Protein AF-A0A8K0SXA3-F1 (afdb_monomer_lite)

InterPro domains:
  IPR024645 Mitochondrial export protein Som1 [PF11093] (1-74)

Foldseek 3Di:
DDDDQDADAPVCCLVPVQADPVRHGDDADVPRDDQDQVPWDKDKDWDWDWDFPDPVDPPGDIDIAIWIWIFTPGVDTHTHDTDRPD

Secondary structure (DSSP, 8-state):
-PPP-----GGGHHHHTTB-TTSPBPPPPTTPPP--STTSPEEEEEEEEEEES-TTSTTPPEEEEEEEEEEEESSSEEEPPPEE--

pLDDT: mean 73.6, std 14.2, range [41.62, 94.75]

Structure (mmCIF, N/CA/C/O backbone):
data_AF-A0A8K0SXA3-F1
#
_entry.id   AF-A0A8K0SXA3-F1
#
loop_
_atom_site.group_PDB
_atom_site.id
_atom_site.type_symbol
_atom_site.label_atom_id
_atom_site.label_alt_id
_atom_site.label_comp_id
_atom_site.label_asym_id
_atom_site.label_entity_id
_atom_site.label_seq_id
_atom_site.pdbx_PDB_ins_code
_atom_site.Cartn_x
_atom_site.Cartn_y
_atom_site.Cartn_z
_atom_site.occupancy
_atom_site.B_iso_or_equiv
_atom_site.auth_seq_id
_atom_site.auth_comp_id
_atom_site.auth_asym_id
_atom_site.auth_atom_id
_atom_site.pdbx_PDB_model_num
ATOM 1 N N . MET A 1 1 ? -2.022 22.213 1.838 1.00 56.84 1 MET A N 1
ATOM 2 C CA . MET A 1 1 ? -0.724 21.609 2.205 1.00 56.84 1 MET A CA 1
ATOM 3 C C . MET A 1 1 ? -0.980 20.171 2.624 1.00 56.84 1 MET A C 1
ATOM 5 O O . MET A 1 1 ? -1.726 19.971 3.575 1.00 56.84 1 MET A O 1
ATOM 9 N N . THR A 1 2 ? -0.444 19.186 1.904 1.00 48.00 2 THR A N 1
ATOM 10 C CA . THR A 1 2 ? -0.544 17.773 2.309 1.00 48.00 2 THR A CA 1
ATOM 11 C C . THR A 1 2 ? 0.419 17.534 3.475 1.00 48.00 2 THR A C 1
ATOM 13 O O . THR A 1 2 ? 1.587 17.904 3.350 1.00 48.00 2 THR A O 1
ATOM 16 N N . PRO A 1 3 ? -0.030 16.988 4.618 1.00 59.88 3 PRO A N 1
ATOM 17 C CA . PRO A 1 3 ? 0.865 16.714 5.735 1.00 59.88 3 PRO A CA 1
ATOM 18 C C . PRO A 1 3 ? 1.900 15.642 5.347 1.00 59.88 3 PRO A C 1
ATOM 20 O O . PRO A 1 3 ? 1.578 14.751 4.558 1.00 59.88 3 PRO A O 1
ATOM 23 N N . PRO A 1 4 ? 3.129 15.698 5.891 1.00 63.31 4 PRO A N 1
ATOM 24 C CA . PRO A 1 4 ? 4.115 14.645 5.681 1.00 63.31 4 PRO A CA 1
ATOM 25 C C . PRO A 1 4 ? 3.557 13.305 6.181 1.00 63.31 4 PRO A C 1
ATOM 27 O O . PRO A 1 4 ? 3.180 13.176 7.346 1.00 63.31 4 PRO A O 1
ATOM 30 N N . CYS A 1 5 ? 3.493 12.316 5.287 1.00 63.34 5 CYS A N 1
ATOM 31 C CA . CYS A 1 5 ? 3.112 10.937 5.591 1.00 63.34 5 CYS A CA 1
ATOM 32 C C . CYS A 1 5 ? 4.385 10.084 5.695 1.00 63.34 5 CYS A C 1
ATOM 34 O O . CYS A 1 5 ? 4.883 9.622 4.667 1.00 63.34 5 CYS A O 1
ATOM 36 N N . PRO A 1 6 ? 4.951 9.891 6.901 1.00 68.38 6 PRO A N 1
ATOM 37 C CA . PRO A 1 6 ? 6.119 9.039 7.071 1.00 68.38 6 PRO A CA 1
ATOM 38 C C . PRO A 1 6 ? 5.755 7.577 6.802 1.00 68.38 6 PRO A C 1
ATOM 40 O O . PRO A 1 6 ? 4.724 7.089 7.268 1.00 68.38 6 PRO A O 1
ATOM 43 N N . SER A 1 7 ? 6.620 6.867 6.082 1.00 67.94 7 SER A N 1
ATOM 44 C CA . SER A 1 7 ? 6.530 5.416 5.926 1.00 67.94 7 SER A CA 1
ATOM 45 C C . SER A 1 7 ? 7.012 4.718 7.198 1.00 67.94 7 SER A C 1
ATOM 47 O O . SER A 1 7 ? 8.070 5.052 7.727 1.00 67.94 7 SER A O 1
ATOM 49 N N . PHE A 1 8 ? 6.265 3.727 7.671 1.00 72.94 8 PHE A N 1
ATOM 50 C CA . PHE A 1 8 ? 6.630 2.866 8.799 1.00 72.94 8 PHE A CA 1
ATOM 51 C C . PHE A 1 8 ? 6.117 1.439 8.536 1.00 72.94 8 PHE A C 1
ATOM 53 O O . PHE A 1 8 ? 5.244 1.257 7.676 1.00 72.94 8 PHE A O 1
ATOM 60 N N . PRO A 1 9 ? 6.661 0.409 9.210 1.00 70.94 9 PRO A N 1
ATOM 61 C CA . PRO A 1 9 ? 6.179 -0.959 9.044 1.00 70.94 9 PRO A CA 1
ATOM 62 C C . PRO A 1 9 ? 4.740 -1.100 9.551 1.00 70.94 9 PRO A C 1
ATOM 64 O O . PRO A 1 9 ? 4.348 -0.484 10.542 1.00 70.94 9 PRO A O 1
ATOM 67 N N . ALA A 1 10 ? 3.948 -1.956 8.901 1.00 68.50 10 ALA A N 1
ATOM 68 C CA . ALA A 1 10 ? 2.543 -2.179 9.258 1.00 68.50 10 ALA A CA 1
ATOM 69 C C . ALA A 1 10 ? 2.340 -2.609 10.728 1.00 68.50 10 ALA A C 1
ATOM 71 O O . ALA A 1 10 ? 1.308 -2.303 11.323 1.00 68.50 10 ALA A O 1
ATOM 72 N N . SER A 1 11 ? 3.336 -3.261 11.338 1.00 73.62 11 SER A N 1
ATOM 73 C CA . SER A 1 11 ? 3.341 -3.645 12.756 1.00 73.62 11 SER A CA 1
ATOM 74 C C . SER A 1 11 ? 3.313 -2.450 13.717 1.00 73.62 11 SER A C 1
ATOM 76 O O . SER A 1 11 ? 2.788 -2.567 14.821 1.00 73.62 11 SER A O 1
ATOM 78 N N . GLU A 1 12 ? 3.817 -1.285 13.303 1.00 76.62 12 GLU A N 1
ATOM 79 C CA . GLU A 1 12 ? 3.809 -0.056 14.107 1.00 76.62 12 GLU A CA 1
ATOM 80 C C . GLU A 1 12 ? 2.496 0.733 13.990 1.00 76.62 12 GLU A C 1
ATOM 82 O O . GLU A 1 12 ? 2.286 1.706 14.721 1.00 76.62 12 GLU A O 1
ATOM 87 N N . LEU A 1 13 ? 1.576 0.311 13.115 1.00 76.38 13 LEU A N 1
ATOM 88 C CA . LEU A 1 13 ? 0.300 0.985 12.872 1.00 76.38 13 LEU A CA 1
ATOM 89 C C . LEU A 1 13 ? -0.532 1.242 14.146 1.00 76.38 13 LEU A C 1
ATOM 91 O O . LEU A 1 13 ? -0.996 2.377 14.305 1.00 76.38 13 LEU A O 1
ATOM 95 N N . PRO A 1 14 ? -0.694 0.282 15.086 1.00 77.81 14 PRO A N 1
ATOM 96 C CA . PRO A 1 14 ? -1.454 0.508 16.321 1.00 77.81 14 PRO A CA 1
ATOM 97 C C . PRO A 1 14 ? -0.889 1.630 17.190 1.00 77.81 14 PRO A C 1
ATOM 99 O O . PRO A 1 14 ? -1.643 2.343 17.851 1.00 77.81 14 PRO A O 1
ATOM 102 N N . ALA A 1 15 ? 0.432 1.816 17.166 1.00 79.38 15 ALA A N 1
ATOM 103 C CA . ALA A 1 15 ? 1.095 2.878 17.906 1.00 79.38 15 ALA A CA 1
ATOM 104 C C . ALA A 1 15 ? 1.019 4.214 17.153 1.00 79.38 15 ALA A C 1
ATOM 106 O O . ALA A 1 15 ? 0.626 5.225 17.733 1.00 79.38 15 ALA A O 1
ATOM 107 N N . LYS A 1 16 ? 1.355 4.221 15.856 1.00 78.00 16 LYS A N 1
ATOM 108 C CA . LYS A 1 16 ? 1.488 5.438 15.038 1.00 78.00 16 LYS A CA 1
ATOM 109 C C . LYS A 1 16 ? 0.158 6.137 14.765 1.00 78.00 16 LYS A C 1
ATOM 111 O O . LYS A 1 16 ? 0.135 7.361 14.714 1.00 78.00 16 LYS A O 1
ATOM 116 N N . VAL A 1 17 ? -0.955 5.404 14.655 1.00 77.25 17 VAL A N 1
ATOM 117 C CA . VAL A 1 17 ? -2.283 5.995 14.376 1.00 77.25 17 VAL A CA 1
ATOM 118 C C . VAL A 1 17 ? -2.766 6.950 15.481 1.00 77.25 17 VAL A C 1
ATOM 120 O O . VAL A 1 17 ? -3.567 7.851 15.235 1.00 77.25 17 VAL A O 1
ATOM 123 N N . GLN A 1 18 ? -2.257 6.774 16.704 1.00 78.00 18 GLN A N 1
ATOM 124 C CA . GLN A 1 18 ? -2.589 7.603 17.866 1.00 78.00 18 GLN A CA 1
ATOM 125 C C . GLN A 1 18 ? -1.686 8.844 17.983 1.00 78.00 18 GLN A C 1
ATOM 127 O O . GLN A 1 18 ? -1.904 9.684 18.862 1.00 78.00 18 GLN A O 1
ATOM 132 N N . LEU A 1 19 ? -0.654 8.947 17.140 1.00 79.12 19 LEU A N 1
ATOM 133 C CA . LEU A 1 19 ? 0.349 10.005 17.175 1.00 79.12 19 LEU A CA 1
ATOM 134 C C . LEU A 1 19 ? 0.116 11.025 16.053 1.00 79.12 19 LEU A C 1
ATOM 136 O O . LEU A 1 19 ? -0.387 10.722 14.973 1.00 79.12 19 LEU A O 1
ATOM 140 N N . LEU A 1 20 ? 0.484 12.265 16.338 1.00 72.12 20 LEU A N 1
ATOM 141 C CA . LEU A 1 20 ? 0.648 13.350 15.384 1.00 72.12 20 LEU A CA 1
ATOM 142 C C . LEU A 1 20 ? 2.011 13.220 14.683 1.00 72.12 20 LEU A C 1
ATOM 144 O O . LEU A 1 20 ? 2.874 12.445 15.098 1.00 72.12 20 LEU A O 1
ATOM 148 N N . ALA A 1 21 ? 2.215 14.004 13.621 1.00 69.88 21 ALA A N 1
ATOM 149 C CA . ALA A 1 21 ? 3.467 14.010 12.855 1.00 69.88 21 ALA A CA 1
ATOM 150 C C . ALA A 1 21 ? 4.697 14.422 13.693 1.00 69.88 21 ALA A C 1
ATOM 152 O O . ALA A 1 21 ? 5.815 14.043 13.366 1.00 69.88 21 ALA A O 1
ATOM 153 N N . ASP A 1 22 ? 4.488 15.154 14.790 1.00 74.06 22 ASP A N 1
ATOM 154 C CA . ASP A 1 22 ? 5.510 15.552 15.768 1.00 74.06 22 ASP A CA 1
ATOM 155 C C . ASP A 1 22 ? 5.757 14.486 16.859 1.00 74.06 22 ASP A C 1
ATOM 157 O O . ASP A 1 22 ? 6.489 14.726 17.819 1.00 74.06 22 ASP A O 1
ATOM 161 N N . GLY A 1 23 ? 5.123 13.314 16.745 1.00 72.62 23 GLY A N 1
ATOM 162 C CA . GLY A 1 23 ? 5.207 12.229 17.720 1.00 72.62 23 GLY A CA 1
ATOM 163 C C . GLY A 1 23 ? 4.366 12.441 18.980 1.00 72.62 23 GLY A C 1
ATOM 164 O O . GLY A 1 23 ? 4.350 11.566 19.849 1.00 72.62 23 GLY A O 1
ATOM 165 N N . ARG A 1 24 ? 3.632 13.555 19.108 1.00 77.38 24 ARG A N 1
ATOM 166 C CA . ARG A 1 24 ? 2.728 13.768 20.245 1.00 77.38 24 ARG A CA 1
ATOM 167 C C . ARG A 1 24 ? 1.464 12.944 20.082 1.00 77.38 24 ARG A C 1
ATOM 169 O O . ARG A 1 24 ? 0.935 12.790 18.987 1.00 77.38 24 ARG A O 1
ATOM 176 N N . ARG A 1 25 ? 0.929 12.430 21.187 1.00 77.56 25 ARG A N 1
ATOM 177 C CA . ARG A 1 25 ? -0.381 11.769 21.163 1.00 77.56 25 ARG A CA 1
ATOM 178 C C . ARG A 1 25 ? -1.459 12.782 20.796 1.00 77.56 25 ARG A C 1
ATOM 180 O O . ARG A 1 25 ? -1.455 13.900 21.313 1.00 77.56 25 ARG A O 1
ATOM 187 N N . ARG A 1 26 ? -2.397 12.380 19.938 1.00 72.31 26 ARG A N 1
ATOM 188 C CA . ARG A 1 26 ? -3.588 13.188 19.658 1.00 72.31 26 ARG A CA 1
ATOM 189 C C . ARG A 1 26 ? -4.372 13.399 20.951 1.00 72.31 26 ARG A C 1
ATOM 191 O O . ARG A 1 26 ? -4.602 12.451 21.705 1.00 72.31 26 ARG A O 1
ATOM 198 N N . LYS A 1 27 ? -4.764 14.648 21.207 1.00 73.62 27 LYS A N 1
ATOM 199 C CA . LYS A 1 27 ? -5.685 14.972 22.295 1.00 73.62 27 LYS A CA 1
ATOM 200 C C . LYS A 1 27 ? -7.043 14.369 21.937 1.00 73.62 27 LYS A C 1
ATOM 202 O O . LYS A 1 27 ? -7.538 14.597 20.838 1.00 73.62 27 LYS A O 1
ATOM 207 N N . LEU A 1 28 ? -7.583 13.556 22.835 1.00 73.00 28 LEU A N 1
ATOM 208 C CA . LEU A 1 28 ? -8.937 13.034 22.704 1.00 73.00 28 LEU A CA 1
ATOM 209 C C . LEU A 1 28 ? -9.884 14.095 23.252 1.00 73.00 28 LEU A C 1
ATOM 211 O O . LEU A 1 28 ? -9.690 14.563 24.377 1.00 73.00 28 LEU A O 1
ATOM 215 N N . GLU A 1 29 ? -10.882 14.472 22.464 1.00 73.62 29 GLU A N 1
ATOM 216 C CA . GLU A 1 29 ? -11.977 15.291 22.969 1.00 73.62 29 GLU A CA 1
ATOM 217 C C . GLU A 1 29 ? -12.834 14.460 23.944 1.00 73.62 29 GLU A C 1
ATOM 219 O O . GLU A 1 29 ? -12.879 13.226 23.838 1.00 73.62 29 GLU A O 1
ATOM 224 N N . PRO A 1 30 ? -13.494 15.086 24.934 1.00 66.38 30 PRO A N 1
ATOM 225 C CA . PRO A 1 30 ? -14.349 14.366 25.873 1.00 66.38 30 PRO A CA 1
ATOM 226 C C . PRO A 1 30 ? -15.440 13.583 25.124 1.00 66.38 30 PRO A C 1
ATOM 228 O O . PRO A 1 30 ? -16.209 14.148 24.353 1.00 66.38 30 PRO A O 1
ATOM 231 N N . GLY A 1 31 ? -15.483 12.264 25.342 1.00 67.19 31 GLY A N 1
ATOM 232 C CA . GLY A 1 31 ? -16.380 11.333 24.640 1.00 67.19 31 GLY A CA 1
ATOM 233 C C . GLY A 1 31 ? -15.752 10.609 23.441 1.00 67.19 31 GLY A C 1
ATOM 234 O O . GLY A 1 31 ? -16.376 9.708 22.886 1.00 67.19 31 GLY A O 1
ATOM 235 N N . GLN A 1 32 ? -14.516 10.942 23.058 1.00 68.75 32 GLN A N 1
ATOM 236 C CA . GLN A 1 32 ? -13.821 10.303 21.944 1.00 68.75 32 GLN A CA 1
ATOM 237 C C . GLN A 1 32 ? -12.922 9.157 22.432 1.00 68.75 32 GLN A C 1
ATOM 239 O O . GLN A 1 32 ? -11.991 9.353 23.218 1.00 68.75 32 GLN A O 1
ATOM 244 N N . ALA A 1 33 ? -13.195 7.939 21.961 1.00 70.44 33 ALA A N 1
ATOM 245 C CA . ALA A 1 33 ? -12.349 6.781 22.226 1.00 70.44 33 ALA A CA 1
ATOM 246 C C . ALA A 1 33 ? -11.098 6.793 21.331 1.00 70.44 33 ALA A C 1
ATOM 248 O O . ALA A 1 33 ? -11.088 7.368 20.240 1.00 70.44 33 ALA A O 1
ATOM 249 N N . ARG A 1 34 ? -10.033 6.125 21.788 1.00 75.56 34 ARG A N 1
ATOM 250 C CA . ARG A 1 34 ? -8.861 5.850 20.944 1.00 75.56 34 ARG A CA 1
ATOM 251 C C . ARG A 1 34 ? -9.282 5.038 19.724 1.00 75.56 34 ARG A C 1
ATOM 253 O O . ARG A 1 34 ? -10.190 4.219 19.816 1.00 75.56 34 ARG A O 1
ATOM 260 N N . VAL A 1 35 ? -8.577 5.228 18.607 1.00 75.56 35 VAL A N 1
ATOM 261 C CA . VAL A 1 35 ? -8.818 4.438 17.389 1.00 75.56 35 VAL A CA 1
ATOM 262 C C . VAL A 1 35 ? -8.615 2.952 17.695 1.00 75.56 35 VAL A C 1
ATOM 264 O O . VAL A 1 35 ? -7.498 2.536 18.000 1.00 75.56 35 VAL A O 1
ATOM 267 N N . ASP A 1 36 ? -9.685 2.168 17.603 1.00 75.94 36 ASP A N 1
ATOM 268 C CA . ASP A 1 36 ? -9.629 0.712 17.635 1.00 75.94 36 ASP A CA 1
ATOM 269 C C . ASP A 1 36 ? -9.471 0.191 16.205 1.00 75.94 36 ASP A C 1
ATOM 271 O O . ASP A 1 36 ? -10.399 0.229 15.396 1.00 75.94 36 ASP A O 1
ATOM 275 N N . LEU A 1 37 ? -8.271 -0.287 15.876 1.00 73.50 37 LEU A N 1
ATOM 276 C CA . LEU A 1 37 ? -7.982 -0.809 14.543 1.00 73.50 37 LEU A CA 1
ATOM 277 C C . LEU A 1 37 ? -8.738 -2.104 14.230 1.00 73.50 37 LEU A C 1
ATOM 279 O O . LEU A 1 37 ? -8.917 -2.400 13.051 1.00 73.50 37 LEU A O 1
ATOM 283 N N . THR A 1 38 ? -9.178 -2.864 15.238 1.00 78.69 38 THR A N 1
ATOM 284 C CA . THR A 1 38 ? -9.904 -4.127 15.027 1.00 78.69 38 THR A CA 1
ATOM 285 C C . THR A 1 38 ? -11.311 -3.888 14.489 1.00 78.69 38 THR A C 1
ATOM 287 O O . THR A 1 38 ? -11.771 -4.637 13.632 1.00 78.69 38 THR A O 1
ATOM 290 N N . ALA A 1 39 ? -11.934 -2.778 14.890 1.00 76.06 39 ALA A N 1
A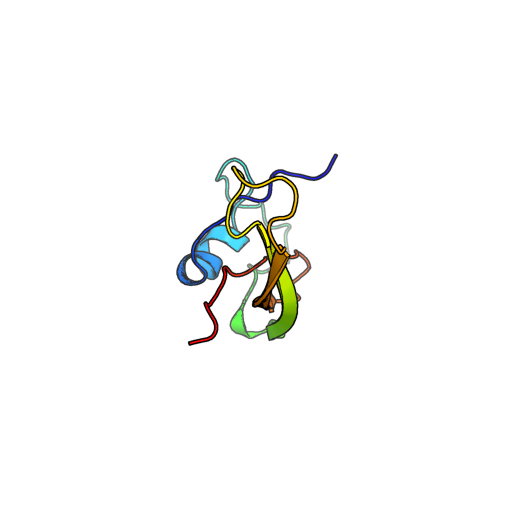TOM 291 C CA . ALA A 1 39 ? -13.229 -2.324 14.393 1.00 76.06 39 ALA A CA 1
ATOM 292 C C . ALA A 1 39 ? -13.168 -1.678 12.993 1.00 76.06 39 ALA A C 1
ATOM 294 O O . ALA A 1 39 ? -14.200 -1.323 12.426 1.00 76.06 39 ALA A O 1
ATOM 295 N N . CYS A 1 40 ? -11.972 -1.484 12.428 1.00 74.75 40 CYS A N 1
ATOM 296 C CA . CYS A 1 40 ? -11.796 -0.770 11.169 1.00 74.75 40 CYS A CA 1
ATOM 297 C C . CYS A 1 40 ? -11.684 -1.720 9.977 1.00 74.75 40 CYS A C 1
ATOM 299 O O . CYS A 1 40 ? -10.851 -2.626 9.980 1.00 74.75 40 CYS A O 1
ATOM 301 N N . GLU A 1 41 ? -12.448 -1.452 8.920 1.00 79.19 41 GLU A N 1
ATOM 302 C CA . GLU A 1 41 ? -12.427 -2.221 7.674 1.00 79.19 41 GLU A CA 1
ATOM 303 C C . GLU A 1 41 ? -11.033 -2.205 7.026 1.00 79.19 41 GLU A C 1
ATOM 305 O O . GLU A 1 41 ? -10.460 -1.134 6.797 1.00 79.19 41 GLU A O 1
ATOM 310 N N . LEU A 1 42 ? -10.493 -3.397 6.747 1.00 77.94 42 LEU A N 1
ATOM 311 C CA . LEU A 1 42 ? -9.247 -3.576 6.004 1.00 77.94 42 LEU A CA 1
ATOM 312 C C . LEU A 1 42 ? -9.562 -3.624 4.510 1.00 77.94 42 LEU A C 1
ATOM 314 O O . LEU A 1 42 ? -10.287 -4.497 4.042 1.00 77.94 42 LEU A O 1
ATOM 318 N N . LEU A 1 43 ? -8.992 -2.683 3.773 1.00 79.56 43 LEU A N 1
ATOM 319 C CA . LEU A 1 43 ? -9.158 -2.520 2.340 1.00 79.56 43 LEU A CA 1
ATOM 320 C C . LEU A 1 43 ? -7.828 -2.781 1.634 1.00 79.56 43 LEU A C 1
ATOM 322 O O . LEU A 1 43 ? -6.750 -2.601 2.208 1.00 79.56 43 LEU A O 1
ATOM 326 N N . ARG A 1 44 ? -7.919 -3.178 0.365 1.00 80.94 44 ARG A N 1
ATOM 327 C CA . ARG A 1 44 ? -6.766 -3.386 -0.512 1.00 80.94 44 ARG A CA 1
ATOM 328 C C . ARG A 1 44 ? -6.876 -2.523 -1.758 1.00 80.94 44 ARG A C 1
ATOM 330 O O . ARG A 1 44 ? -7.966 -2.345 -2.300 1.00 80.94 44 ARG A O 1
ATOM 337 N N . ILE A 1 45 ? -5.742 -2.019 -2.222 1.00 82.31 45 ILE A N 1
ATOM 338 C CA . ILE A 1 45 ? -5.600 -1.366 -3.520 1.00 82.31 45 ILE A CA 1
ATOM 339 C C . ILE A 1 45 ? -4.347 -1.902 -4.204 1.00 82.31 45 ILE A C 1
ATOM 341 O O . ILE A 1 45 ? -3.285 -1.987 -3.593 1.00 82.31 45 ILE A O 1
ATOM 345 N N . VAL A 1 46 ? -4.474 -2.262 -5.478 1.00 86.00 46 VAL A N 1
ATOM 346 C CA . VAL A 1 46 ? -3.326 -2.612 -6.315 1.00 86.00 46 VAL A CA 1
ATOM 347 C C . VAL A 1 46 ? -2.857 -1.340 -7.002 1.00 86.00 46 VAL A C 1
ATOM 349 O O . VAL A 1 46 ? -3.628 -0.675 -7.692 1.00 86.00 46 VAL A O 1
ATOM 352 N N . GLN A 1 47 ? -1.599 -0.988 -6.783 1.00 86.06 47 GLN A N 1
ATOM 353 C CA . GLN A 1 47 ? -0.907 0.074 -7.502 1.00 86.06 47 GLN A CA 1
ATOM 354 C C . GLN A 1 47 ? 0.208 -0.537 -8.347 1.00 86.06 47 GLN A C 1
ATOM 356 O O . GLN A 1 47 ? 0.543 -1.701 -8.171 1.00 86.06 47 GLN A O 1
ATOM 361 N N . TYR A 1 48 ? 0.788 0.232 -9.264 1.00 86.38 48 TYR A N 1
ATOM 362 C CA . TYR A 1 48 ? 1.927 -0.220 -10.057 1.00 86.38 48 TYR A CA 1
ATOM 363 C C . TYR A 1 48 ? 3.146 0.629 -9.732 1.00 86.38 48 TYR A C 1
ATOM 365 O O . TYR A 1 48 ? 3.068 1.858 -9.710 1.00 86.38 48 TYR A O 1
ATOM 373 N N . ARG A 1 49 ? 4.269 -0.039 -9.476 1.00 84.50 49 ARG A N 1
ATOM 374 C CA . ARG A 1 49 ? 5.586 0.582 -9.364 1.00 84.50 49 ARG A CA 1
ATOM 375 C C . ARG A 1 49 ? 6.340 0.301 -10.652 1.00 84.50 49 ARG A C 1
ATOM 377 O O . ARG A 1 49 ? 6.550 -0.859 -10.986 1.00 84.50 49 ARG A O 1
ATOM 384 N N . CYS A 1 50 ? 6.710 1.354 -11.366 1.00 92.06 50 CYS A N 1
ATOM 385 C CA . CYS A 1 50 ? 7.416 1.245 -12.634 1.00 92.06 50 CYS A CA 1
ATOM 386 C C . CYS A 1 50 ? 8.869 1.682 -12.470 1.00 92.06 50 CYS A C 1
ATOM 388 O O . CYS A 1 50 ? 9.138 2.723 -11.870 1.00 92.06 50 CYS A O 1
ATOM 390 N N . GLU A 1 51 ? 9.783 0.889 -13.014 1.00 92.50 51 GLU A N 1
ATOM 391 C CA . GLU A 1 51 ? 11.221 1.139 -12.990 1.00 92.50 51 GLU A CA 1
ATOM 392 C C . GLU A 1 51 ? 11.786 1.017 -14.409 1.00 92.50 51 GLU A C 1
ATOM 394 O O . GLU A 1 51 ? 11.319 0.208 -15.213 1.00 92.50 51 GLU A O 1
ATOM 399 N N . VAL A 1 52 ? 12.773 1.854 -14.730 1.00 94.75 52 VAL A N 1
ATOM 400 C CA . VAL A 1 52 ? 13.558 1.725 -15.965 1.00 94.75 52 VAL A CA 1
ATOM 401 C C . VAL A 1 52 ? 14.620 0.661 -15.708 1.00 94.75 52 VAL A C 1
ATOM 403 O O . VAL A 1 52 ? 15.396 0.819 -14.766 1.00 94.75 52 VAL A O 1
ATOM 406 N N . LEU A 1 53 ? 14.655 -0.412 -16.506 1.00 90.94 53 LEU A N 1
ATOM 407 C CA . LEU A 1 53 ? 15.537 -1.559 -16.231 1.00 90.94 53 LEU A CA 1
ATOM 408 C C . LEU A 1 53 ? 17.024 -1.201 -16.284 1.00 90.94 53 LEU A C 1
ATOM 410 O O . LEU A 1 53 ? 17.810 -1.678 -15.471 1.00 90.94 53 LEU A O 1
ATOM 414 N N . ASP A 1 54 ? 17.392 -0.346 -17.231 1.00 91.56 54 ASP A N 1
ATOM 415 C CA . ASP A 1 54 ? 18.748 0.173 -17.385 1.00 91.56 54 ASP A CA 1
ATOM 416 C C . ASP A 1 54 ? 18.705 1.673 -17.716 1.00 91.56 54 ASP A C 1
ATOM 418 O O . ASP A 1 54 ? 18.502 2.038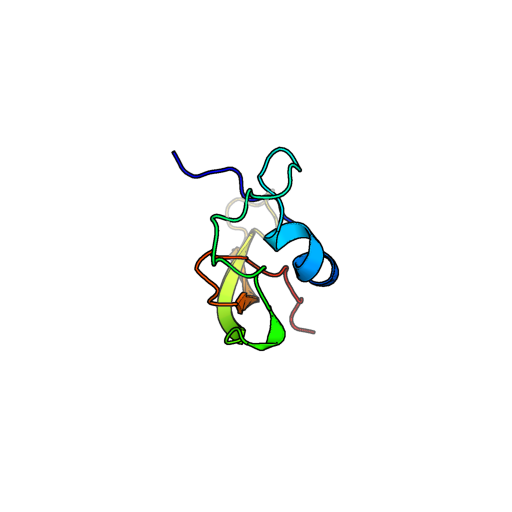 -18.874 1.00 91.56 54 ASP A O 1
ATOM 422 N N . PRO A 1 55 ? 18.894 2.559 -16.728 1.00 88.56 55 PRO A N 1
ATOM 423 C CA . PRO A 1 55 ? 18.869 4.003 -16.941 1.00 88.56 55 PRO A CA 1
ATOM 424 C C . PRO A 1 55 ? 19.978 4.528 -17.866 1.00 88.56 55 PRO A C 1
ATOM 426 O O . PRO A 1 55 ? 19.905 5.680 -18.290 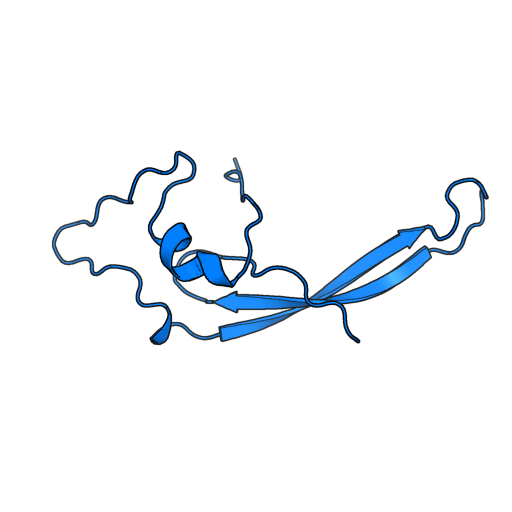1.00 88.56 55 PRO A O 1
ATOM 429 N N . ALA A 1 56 ? 21.019 3.734 -18.148 1.00 92.06 56 ALA A N 1
ATOM 430 C CA . ALA A 1 56 ? 22.122 4.141 -19.015 1.00 92.06 56 ALA A CA 1
ATOM 431 C C . ALA A 1 56 ? 21.793 3.986 -20.510 1.00 92.06 56 ALA A C 1
ATOM 433 O O . ALA A 1 56 ? 22.455 4.605 -21.347 1.00 92.06 56 ALA A O 1
ATOM 434 N N . LEU A 1 57 ? 20.775 3.190 -20.856 1.00 93.19 57 LEU A N 1
ATOM 435 C CA . LEU A 1 57 ? 20.340 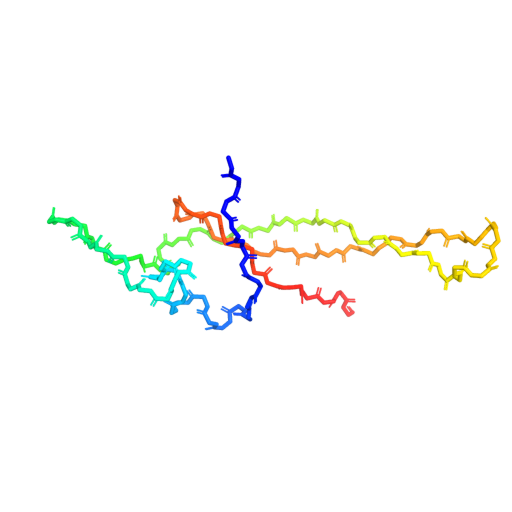2.976 -22.235 1.00 93.19 57 LEU A CA 1
ATOM 436 C C . LEU A 1 57 ? 19.154 3.898 -22.587 1.00 93.19 57 LEU A C 1
ATOM 438 O O . LEU A 1 57 ? 18.129 3.853 -21.908 1.00 93.19 57 LEU A O 1
ATOM 442 N N . PRO A 1 58 ? 19.233 4.696 -23.672 1.00 87.00 58 PRO A N 1
ATOM 443 C CA . PRO A 1 58 ? 18.167 5.633 -24.052 1.00 87.00 58 PRO A CA 1
ATOM 444 C C . PRO A 1 58 ? 16.811 4.975 -24.342 1.00 87.00 58 PRO A C 1
ATOM 446 O O . PRO A 1 58 ? 15.772 5.582 -24.109 1.00 87.00 58 PRO A O 1
ATOM 449 N N . GLU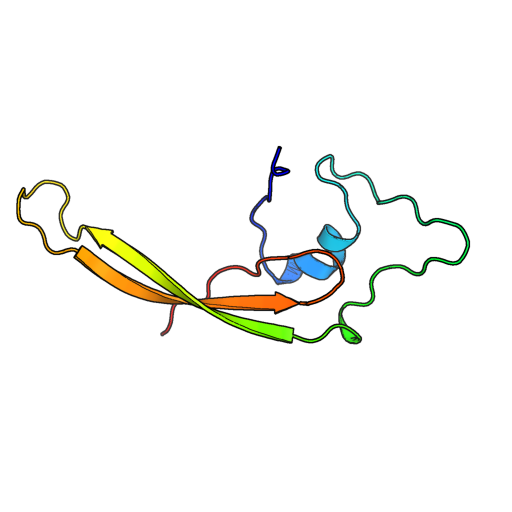 A 1 59 ? 16.820 3.738 -24.844 1.00 92.25 59 GLU A N 1
ATOM 450 C CA . GLU A 1 59 ? 15.619 2.972 -25.215 1.00 92.25 59 GLU A CA 1
ATOM 451 C C . GLU A 1 59 ? 15.335 1.827 -24.235 1.00 92.25 59 GLU A C 1
ATOM 453 O O . GLU A 1 59 ? 14.719 0.818 -24.579 1.00 92.25 59 GLU A O 1
ATOM 458 N N . SER A 1 60 ? 15.823 1.959 -23.003 1.00 91.88 60 SER A N 1
ATOM 459 C CA . SER A 1 60 ? 15.620 0.944 -21.982 1.00 91.88 60 SER A CA 1
ATOM 460 C C . SER A 1 60 ? 14.134 0.752 -21.672 1.00 91.88 60 SER A C 1
ATOM 462 O O . SER A 1 60 ? 13.411 1.734 -21.465 1.00 91.88 60 SER A O 1
ATOM 464 N N . PRO A 1 61 ? 13.645 -0.497 -21.623 1.00 92.56 61 PRO A N 1
ATOM 465 C CA . PRO A 1 61 ? 12.244 -0.761 -21.351 1.00 92.56 61 PRO A CA 1
ATOM 466 C C . PRO A 1 61 ? 11.872 -0.371 -19.914 1.00 92.56 61 PRO A C 1
ATOM 468 O O . PRO A 1 61 ? 12.629 -0.572 -18.959 1.00 92.56 61 PRO A O 1
ATOM 471 N N . VAL A 1 62 ? 10.654 0.147 -19.764 1.00 94.75 62 VAL A N 1
ATOM 472 C CA . VAL A 1 62 ? 10.027 0.378 -18.460 1.00 94.75 62 VAL A CA 1
ATOM 473 C C . VAL A 1 62 ? 9.302 -0.893 -18.044 1.00 94.75 62 VAL A C 1
ATOM 475 O O . VAL A 1 62 ? 8.419 -1.366 -18.762 1.00 94.75 62 VAL A O 1
ATOM 478 N N . GLN A 1 63 ? 9.638 -1.429 -16.874 1.00 94.38 63 GLN A N 1
ATOM 479 C CA . GLN A 1 63 ? 8.936 -2.567 -16.295 1.00 94.38 63 GLN A CA 1
ATOM 480 C C . GLN A 1 63 ? 8.102 -2.118 -15.098 1.00 94.38 63 GLN A C 1
ATOM 482 O O . GLN A 1 63 ? 8.598 -1.453 -14.191 1.00 94.38 63 GLN A O 1
ATOM 487 N N . CYS A 1 64 ? 6.818 -2.472 -15.110 1.00 93.50 64 CYS A N 1
ATOM 488 C CA . CYS A 1 64 ? 5.885 -2.156 -14.037 1.00 93.50 64 CYS A CA 1
ATOM 489 C C . CYS A 1 64 ? 5.519 -3.417 -13.259 1.00 93.50 64 CYS A C 1
ATOM 491 O O . CYS A 1 64 ? 5.110 -4.422 -13.840 1.00 93.50 64 CYS A O 1
ATOM 493 N N . PHE A 1 65 ? 5.609 -3.328 -11.939 1.00 88.44 65 PHE A N 1
ATOM 494 C CA . PHE A 1 65 ? 5.309 -4.408 -11.012 1.00 88.44 65 PHE A CA 1
ATOM 495 C C . PHE A 1 65 ? 4.068 -4.049 -10.189 1.00 88.44 65 PHE A C 1
ATOM 497 O O . PHE A 1 65 ? 3.966 -2.909 -9.715 1.00 88.44 65 PHE A O 1
ATOM 504 N N . PRO A 1 66 ? 3.109 -4.975 -10.017 1.00 88.12 66 PRO A N 1
ATOM 505 C CA . PRO A 1 66 ? 1.970 -4.745 -9.145 1.00 88.12 66 PRO A CA 1
ATOM 506 C C . PRO A 1 66 ? 2.436 -4.708 -7.686 1.00 88.12 66 PRO A C 1
ATOM 508 O O . PRO A 1 66 ? 3.159 -5.582 -7.214 1.00 88.12 66 PRO A O 1
ATOM 511 N N . VAL A 1 67 ? 1.992 -3.689 -6.963 1.00 83.25 67 VAL A N 1
ATOM 512 C CA . VAL A 1 67 ? 2.236 -3.485 -5.539 1.00 83.25 67 VAL A CA 1
ATOM 513 C C . VAL A 1 67 ? 0.889 -3.455 -4.840 1.00 83.25 67 VAL A C 1
ATOM 515 O O . VAL A 1 67 ? 0.098 -2.523 -5.016 1.00 83.25 67 VAL A O 1
ATOM 518 N N . GLU A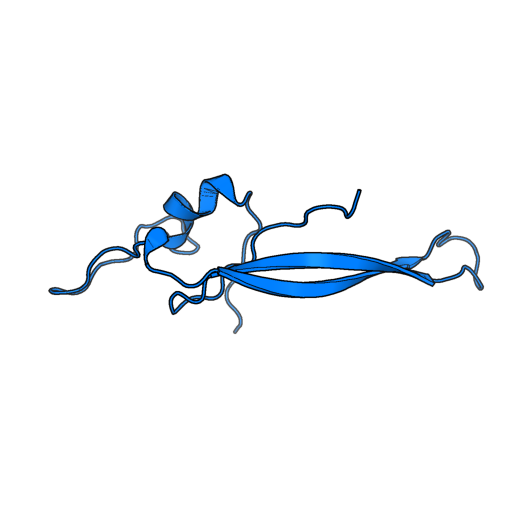 1 68 ? 0.620 -4.479 -4.036 1.00 81.25 68 GLU A N 1
ATOM 519 C CA . GLU A 1 68 ? -0.563 -4.489 -3.185 1.00 81.25 68 GLU A CA 1
ATOM 520 C C . GLU A 1 68 ? -0.321 -3.592 -1.968 1.00 81.25 68 GLU A C 1
ATOM 522 O O . GLU A 1 68 ? 0.649 -3.756 -1.224 1.00 81.25 68 GLU A O 1
ATOM 527 N N . ARG A 1 69 ? -1.210 -2.616 -1.772 1.00 76.88 69 ARG A N 1
ATOM 528 C CA . ARG A 1 69 ? -1.225 -1.754 -0.593 1.00 76.88 69 ARG A CA 1
ATOM 529 C C . ARG A 1 69 ? -2.475 -2.039 0.216 1.00 76.88 69 ARG A C 1
ATOM 531 O O . ARG A 1 69 ? -3.600 -1.907 -0.272 1.00 76.88 69 ARG A O 1
ATOM 538 N N . LEU A 1 70 ? -2.267 -2.390 1.476 1.00 74.94 70 LEU A N 1
ATOM 539 C CA . LEU A 1 70 ? -3.336 -2.561 2.447 1.00 74.94 70 LEU A CA 1
ATOM 540 C C . LEU A 1 70 ? -3.530 -1.254 3.217 1.00 74.94 70 LEU A C 1
ATOM 542 O O . LEU A 1 70 ? -2.572 -0.552 3.541 1.00 74.94 70 LEU A O 1
ATOM 546 N N . PHE A 1 71 ? -4.773 -0.901 3.512 1.00 74.38 71 PHE A N 1
ATOM 547 C CA . PHE A 1 71 ? -5.089 0.278 4.312 1.00 74.38 71 PHE A CA 1
ATOM 548 C C . PHE A 1 71 ? -6.364 0.047 5.111 1.00 74.38 71 PHE A C 1
ATOM 550 O O . PHE A 1 71 ? -7.212 -0.756 4.734 1.00 74.38 71 PHE A O 1
ATOM 557 N N . ARG A 1 72 ? -6.512 0.749 6.234 1.00 73.81 72 ARG A N 1
ATOM 558 C CA . ARG A 1 72 ? -7.746 0.711 7.027 1.00 73.81 72 ARG A CA 1
ATOM 559 C C . ARG A 1 72 ? -8.518 2.009 6.863 1.00 73.81 72 ARG A C 1
ATOM 561 O O . ARG A 1 72 ? -7.934 3.092 6.915 1.00 73.81 72 ARG A O 1
ATOM 568 N N . ARG A 1 73 ? -9.834 1.908 6.665 1.00 66.94 73 ARG A N 1
ATOM 569 C CA . ARG A 1 73 ? -10.720 3.077 6.607 1.00 66.94 73 ARG A CA 1
ATOM 570 C C . ARG A 1 73 ? -11.117 3.476 8.026 1.00 66.94 73 ARG A C 1
ATOM 572 O O . ARG A 1 73 ? -12.132 3.031 8.547 1.00 66.94 73 ARG A O 1
ATOM 579 N N . SER A 1 74 ? -10.294 4.322 8.639 1.00 58.47 74 SER A N 1
ATOM 580 C CA . SER A 1 74 ? -10.430 4.743 10.042 1.00 58.47 74 SER A CA 1
ATOM 581 C C . SER A 1 74 ? -10.374 6.265 10.176 1.00 58.47 74 SER A C 1
ATOM 583 O O . SER A 1 74 ? -9.545 6.784 10.911 1.00 58.47 74 SER A O 1
ATOM 585 N N . GLY A 1 75 ? -11.139 7.018 9.379 1.00 48.69 75 GLY A N 1
ATOM 586 C CA . GLY A 1 75 ? -11.114 8.497 9.384 1.00 48.69 75 GLY A CA 1
ATOM 587 C C . GLY A 1 75 ? -9.772 9.160 8.997 1.00 48.69 75 GLY A C 1
ATOM 588 O O . GLY A 1 75 ? -9.732 10.362 8.757 1.00 48.69 75 GLY A O 1
ATOM 589 N N . TYR A 1 76 ? -8.690 8.388 8.882 1.00 48.28 76 TYR A N 1
ATOM 590 C CA . TYR A 1 76 ? -7.342 8.781 8.492 1.00 48.28 76 TYR A CA 1
ATOM 591 C C . TYR A 1 76 ? -6.797 7.711 7.541 1.00 48.28 76 TYR A C 1
ATOM 593 O O . TYR A 1 76 ? -6.842 6.522 7.852 1.00 48.28 76 TYR A O 1
ATOM 601 N N . ILE A 1 77 ? -6.312 8.125 6.369 1.00 44.94 77 ILE A N 1
ATOM 602 C CA . ILE A 1 77 ? -5.685 7.227 5.393 1.00 44.94 77 ILE A CA 1
ATOM 603 C C . ILE A 1 77 ? -4.332 6.808 5.963 1.00 44.94 77 ILE A C 1
ATOM 605 O O . ILE A 1 77 ? -3.467 7.657 6.173 1.00 44.94 77 ILE A O 1
ATOM 609 N N . VAL A 1 78 ? -4.145 5.511 6.208 1.00 52.28 78 VAL A N 1
ATOM 610 C CA . VAL A 1 78 ? -2.832 4.961 6.548 1.00 52.28 78 VAL A CA 1
ATOM 611 C C . VAL A 1 78 ? -2.451 3.919 5.513 1.00 52.28 78 VAL A C 1
ATOM 613 O O . VAL A 1 78 ? -3.093 2.878 5.401 1.00 52.28 78 VAL A O 1
ATOM 616 N N . THR A 1 79 ? -1.423 4.228 4.732 1.00 47.03 79 THR A N 1
ATOM 617 C CA . THR A 1 79 ? -0.821 3.322 3.756 1.00 47.03 79 THR A CA 1
ATOM 618 C C . THR A 1 79 ? 0.049 2.311 4.495 1.00 47.03 79 THR A C 1
ATOM 620 O O . THR A 1 79 ? 1.107 2.684 5.004 1.00 47.03 79 THR A O 1
ATOM 623 N N . ALA A 1 80 ? -0.379 1.050 4.580 1.00 48.66 80 ALA A N 1
ATOM 624 C CA . ALA A 1 80 ? 0.507 -0.026 5.002 1.00 48.66 80 ALA A CA 1
ATOM 625 C C . ALA A 1 80 ? 1.445 -0.388 3.841 1.00 48.66 80 ALA A C 1
ATOM 627 O O . ALA A 1 80 ? 1.068 -0.382 2.666 1.00 48.66 80 ALA A O 1
ATOM 628 N N . THR A 1 81 ? 2.700 -0.595 4.213 1.00 50.50 81 THR A N 1
ATOM 629 C CA . THR A 1 81 ? 3.872 -0.776 3.365 1.00 50.50 81 THR A CA 1
ATOM 630 C C . THR A 1 81 ? 3.841 -2.077 2.563 1.00 50.50 81 THR A C 1
ATOM 632 O O . THR A 1 81 ? 3.135 -3.025 2.886 1.00 50.50 81 THR A O 1
ATOM 635 N N . GLU A 1 82 ? 4.602 -2.034 1.475 1.00 46.19 82 GLU A N 1
ATOM 636 C CA . GLU A 1 82 ? 4.623 -2.913 0.309 1.00 46.19 82 GLU A CA 1
ATOM 637 C C . GLU A 1 82 ? 4.948 -4.370 0.669 1.00 46.19 82 GLU A C 1
ATOM 639 O O . GLU A 1 82 ? 5.986 -4.644 1.271 1.00 46.19 82 GLU A O 1
ATOM 644 N N . HIS A 1 83 ? 4.096 -5.311 0.250 1.00 47.41 83 HIS A N 1
ATOM 645 C CA . HIS A 1 83 ? 4.513 -6.701 0.088 1.00 47.41 83 HIS A CA 1
ATOM 646 C C . HIS A 1 83 ? 4.953 -6.901 -1.366 1.00 47.41 83 HIS A C 1
ATOM 648 O O . HIS A 1 83 ? 4.142 -6.667 -2.268 1.00 47.41 83 HIS A O 1
ATOM 654 N N . PRO A 1 84 ? 6.210 -7.306 -1.627 1.00 43.75 84 PRO A N 1
ATOM 655 C CA . PRO A 1 84 ? 6.566 -7.792 -2.948 1.00 43.75 84 PRO A CA 1
ATOM 656 C C . PRO A 1 84 ? 5.719 -9.037 -3.226 1.00 43.75 84 PRO A C 1
ATOM 658 O O . PRO A 1 84 ? 5.655 -9.948 -2.399 1.00 43.75 84 PRO A O 1
ATOM 661 N N . PHE A 1 85 ? 5.028 -9.033 -4.364 1.00 43.59 85 PHE A N 1
ATOM 662 C CA . PHE A 1 85 ? 4.382 -10.221 -4.910 1.00 43.59 85 PHE A CA 1
ATOM 663 C C . PHE A 1 85 ? 5.495 -11.255 -5.140 1.00 43.59 85 PHE A C 1
ATOM 665 O O . PHE A 1 85 ? 6.328 -11.062 -6.026 1.00 43.59 85 PHE A O 1
ATOM 672 N N . SER A 1 86 ? 5.574 -12.265 -4.270 1.00 41.62 86 SER A N 1
ATOM 673 C CA . SER A 1 86 ? 6.477 -13.408 -4.434 1.00 41.62 86 SER A CA 1
ATOM 674 C C . SER A 1 86 ? 5.853 -14.473 -5.316 1.00 41.62 86 SER A C 1
ATOM 676 O O . SER A 1 86 ? 4.607 -14.591 -5.315 1.00 41.62 86 SER A O 1
#

Organism: NCBI:txid80388

Radius of gyration: 17.53 Å; chains: 1; bounding box: 38×35×51 Å

Sequence (86 aa):
MTPPCPSFPASELPAKVQLLADGRRRKLEPGQARVDLTACELLRIVQYRCEVLDPALPESPVQCFPVERLFRRSGYIVTATEHPFS